Protein AF-A0AB37H6Y5-F1 (afdb_monomer_lite)

Foldseek 3Di:
DVPADLVRLLVVLVVCVVVVHDPVVNVVSVVVCVVVVHDSPD

Sequence (42 aa):
MKIMSNEMLVAAYRDAEKKGQDREWIKILKNELLKRGLTPYK

pLDDT: mean 90.41, std 8.98, range [60.41, 95.75]

Organism: NCBI:txid46224

InterPro domains:
  IPR015064 Sporulation inhibitor A [PF08970] (1-39)
  IPR036916 Sporulation inhibitor A superfamily [G3DSA:1.10.287.1100] (4-36)
  IPR036916 Sporulation inhibitor A superfamily [SSF100985] (1-39)

Secondary structure (DSSP, 8-state):
-TT--HHHHHHHHHHHHHTT--HHHHHHHHHHHHHTT--S--

Radius of gyration: 9.36 Å; chains: 1; bounding box: 21×22×22 Å

Structure (mmCIF, N/CA/C/O backbone):
data_AF-A0AB37H6Y5-F1
#
_entry.id   AF-A0AB37H6Y5-F1
#
loop_
_atom_site.group_PDB
_atom_site.id
_atom_site.type_symbol
_atom_site.label_atom_id
_atom_site.label_alt_id
_atom_site.label_comp_id
_atom_site.label_asym_id
_atom_site.label_entity_id
_atom_site.label_seq_id
_atom_site.pdbx_PDB_ins_code
_atom_site.Cartn_x
_atom_site.Cartn_y
_atom_site.Cartn_z
_atom_site.occupancy
_atom_site.B_iso_or_equiv
_atom_site.auth_seq_id
_atom_site.auth_comp_id
_atom_site.auth_asym_id
_atom_site.auth_atom_id
_atom_site.pdbx_PDB_model_num
ATOM 1 N N . MET A 1 1 ? 8.162 9.944 -2.771 1.00 61.12 1 MET A N 1
ATOM 2 C CA . MET A 1 1 ? 8.393 8.484 -2.613 1.00 61.12 1 MET A CA 1
ATOM 3 C C . MET A 1 1 ? 9.555 7.915 -3.446 1.00 61.12 1 MET A C 1
ATOM 5 O O . MET A 1 1 ? 9.683 6.698 -3.502 1.00 61.12 1 MET A O 1
ATOM 9 N N . LYS A 1 2 ? 10.450 8.722 -4.049 1.00 60.41 2 LYS A N 1
ATOM 10 C CA . LYS A 1 2 ? 11.565 8.213 -4.887 1.00 60.41 2 LYS A CA 1
ATOM 11 C C . LYS A 1 2 ? 12.567 7.295 -4.154 1.00 60.41 2 LYS A C 1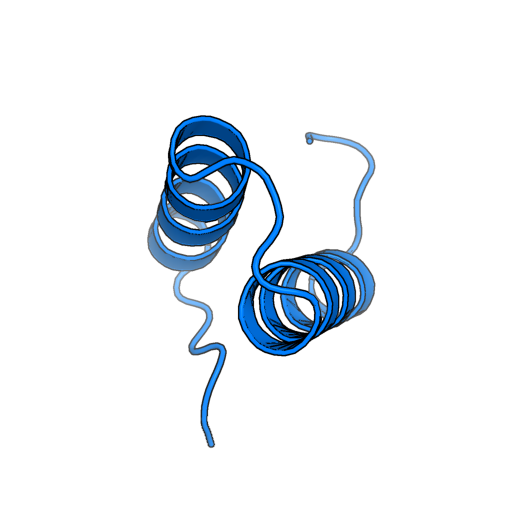
ATOM 13 O O . LYS A 1 2 ? 13.316 6.599 -4.816 1.00 60.41 2 LYS A O 1
ATOM 18 N N . ILE A 1 3 ? 12.547 7.279 -2.818 1.00 79.44 3 ILE A N 1
ATOM 19 C CA . ILE A 1 3 ? 13.441 6.473 -1.966 1.00 79.44 3 ILE A CA 1
ATOM 20 C C . ILE A 1 3 ? 12.772 5.161 -1.505 1.00 79.44 3 ILE A C 1
ATOM 22 O O . ILE A 1 3 ? 13.450 4.207 -1.147 1.00 79.44 3 ILE A O 1
ATOM 26 N N . MET A 1 4 ? 11.436 5.080 -1.518 1.00 85.75 4 MET A N 1
ATOM 27 C CA . MET A 1 4 ? 10.718 3.924 -0.975 1.00 85.75 4 MET A CA 1
ATOM 28 C C . MET A 1 4 ? 10.787 2.749 -1.958 1.00 85.75 4 MET A C 1
ATOM 30 O O . MET A 1 4 ? 10.394 2.910 -3.120 1.00 85.75 4 MET A O 1
ATOM 34 N N . SER A 1 5 ? 11.264 1.584 -1.504 1.00 93.69 5 SER A N 1
ATOM 35 C CA . SER A 1 5 ? 11.249 0.354 -2.306 1.00 93.69 5 SER A CA 1
ATOM 36 C C . SER A 1 5 ? 9.813 -0.089 -2.604 1.00 93.69 5 SER A C 1
ATOM 38 O O . SER A 1 5 ? 8.863 0.344 -1.946 1.00 93.69 5 SER A O 1
ATOM 40 N N . ASN A 1 6 ? 9.638 -0.955 -3.603 1.00 93.69 6 ASN A N 1
ATOM 41 C CA . ASN A 1 6 ? 8.317 -1.473 -3.969 1.00 93.69 6 ASN A CA 1
ATOM 42 C C . ASN A 1 6 ? 7.661 -2.233 -2.806 1.00 93.69 6 ASN A C 1
ATOM 44 O O . ASN A 1 6 ? 6.477 -2.044 -2.544 1.00 93.69 6 ASN A O 1
ATOM 48 N N . GLU A 1 7 ? 8.439 -3.027 -2.068 1.00 93.12 7 GLU A N 1
ATOM 49 C CA . GLU A 1 7 ? 7.958 -3.770 -0.899 1.00 93.12 7 GLU A CA 1
ATOM 50 C C . GLU A 1 7 ? 7.520 -2.834 0.229 1.00 93.12 7 GLU A C 1
ATOM 52 O O . GLU A 1 7 ? 6.429 -2.989 0.778 1.00 93.12 7 GLU A O 1
ATOM 57 N N . MET A 1 8 ? 8.324 -1.807 0.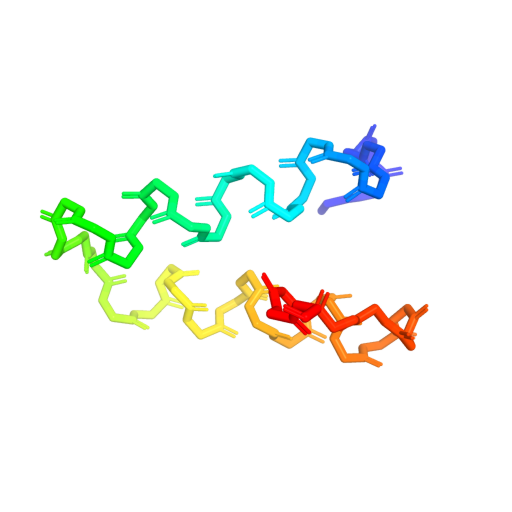525 1.00 94.38 8 MET A N 1
ATOM 58 C CA . MET A 1 8 ? 7.976 -0.799 1.526 1.00 94.38 8 MET A CA 1
ATOM 59 C C . MET A 1 8 ? 6.725 -0.011 1.134 1.00 94.38 8 MET A C 1
ATOM 61 O O . MET A 1 8 ? 5.900 0.289 1.992 1.00 94.38 8 MET A O 1
ATOM 65 N N . LEU A 1 9 ? 6.556 0.295 -0.155 1.00 94.88 9 LEU A N 1
ATOM 66 C CA . LEU A 1 9 ? 5.389 1.018 -0.654 1.00 94.88 9 LEU A CA 1
ATOM 67 C C . LEU A 1 9 ? 4.099 0.202 -0.499 1.00 94.88 9 LEU A C 1
ATOM 69 O O . LEU A 1 9 ? 3.084 0.734 -0.050 1.00 94.88 9 LEU A O 1
ATOM 73 N N . VAL A 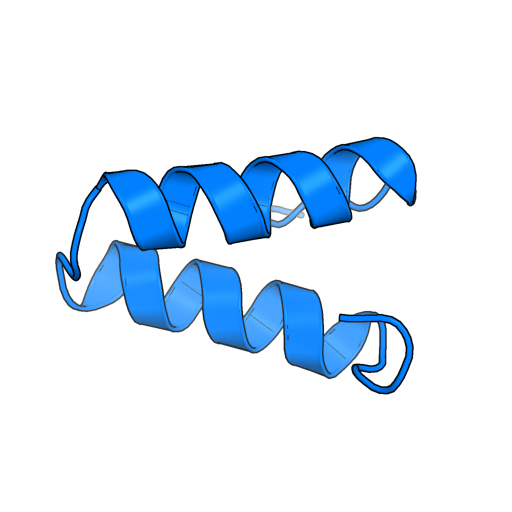1 10 ? 4.146 -1.096 -0.812 1.00 94.88 10 VAL A N 1
ATOM 74 C CA . VAL A 1 10 ? 3.011 -2.010 -0.608 1.00 94.88 10 VAL A CA 1
ATOM 75 C C . VAL A 1 10 ? 2.696 -2.166 0.882 1.00 94.88 10 VAL A C 1
ATOM 77 O O . VAL A 1 10 ? 1.527 -2.105 1.266 1.00 94.88 10 VAL A O 1
ATOM 80 N N . ALA A 1 11 ? 3.716 -2.330 1.728 1.00 94.62 11 ALA A N 1
ATOM 81 C CA . ALA A 1 11 ? 3.536 -2.456 3.173 1.00 94.62 11 ALA A CA 1
ATOM 82 C C . ALA A 1 11 ? 2.913 -1.192 3.787 1.00 94.62 11 ALA A C 1
ATOM 84 O O . ALA A 1 11 ? 1.945 -1.295 4.538 1.00 94.62 11 ALA A O 1
ATOM 85 N N . ALA A 1 12 ? 3.412 -0.009 3.417 1.00 94.69 12 ALA A N 1
ATOM 86 C CA . ALA A 1 12 ? 2.886 1.271 3.883 1.00 94.69 12 ALA A CA 1
ATOM 87 C C . ALA A 1 12 ? 1.423 1.482 3.466 1.00 94.69 12 ALA A C 1
ATOM 89 O O . ALA A 1 12 ? 0.615 1.917 4.280 1.00 94.69 12 ALA A O 1
ATOM 90 N N . TYR A 1 13 ? 1.063 1.134 2.226 1.00 95.50 13 TYR A N 1
ATOM 91 C CA . TYR A 1 13 ? -0.321 1.207 1.753 1.00 95.50 13 TYR A CA 1
ATOM 92 C C . TYR A 1 13 ? -1.263 0.299 2.551 1.00 95.50 13 TYR A C 1
ATOM 94 O O . 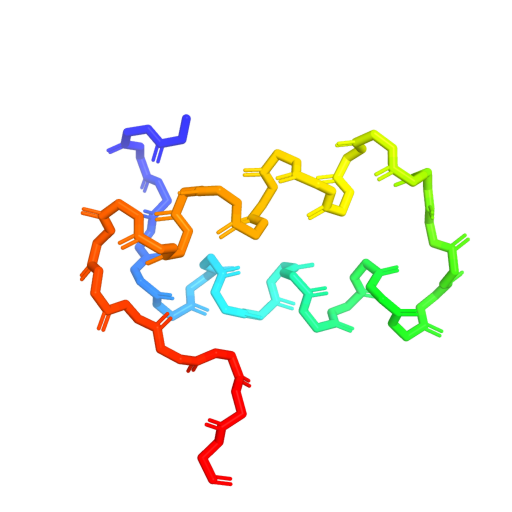TYR A 1 13 ? -2.289 0.764 3.043 1.00 95.50 13 TYR A O 1
ATOM 102 N N . ARG A 1 14 ? -0.889 -0.971 2.743 1.00 94.62 14 ARG A N 1
ATOM 103 C CA . ARG A 1 14 ? -1.696 -1.930 3.515 1.00 94.62 14 ARG A CA 1
ATOM 104 C C . ARG A 1 14 ? -1.854 -1.513 4.974 1.00 94.62 14 ARG A C 1
ATOM 106 O O . ARG A 1 14 ? -2.936 -1.661 5.534 1.00 94.62 14 ARG A O 1
ATOM 113 N N . ASP A 1 15 ? -0.786 -1.015 5.592 1.00 95.75 15 ASP A N 1
ATOM 114 C CA . ASP A 1 15 ? -0.824 -0.536 6.973 1.00 95.75 15 ASP A CA 1
ATOM 115 C C . ASP A 1 15 ? -1.732 0.694 7.112 1.00 95.75 15 ASP A C 1
ATOM 117 O O . ASP A 1 15 ? -2.583 0.728 8.003 1.00 95.75 15 ASP A O 1
ATOM 121 N N . ALA A 1 16 ? -1.618 1.649 6.182 1.00 94.56 16 ALA A N 1
ATOM 122 C CA . ALA A 1 16 ? -2.457 2.841 6.143 1.00 94.56 16 ALA A CA 1
ATOM 123 C C . ALA A 1 16 ? -3.942 2.499 5.956 1.00 94.56 16 ALA A C 1
ATOM 125 O O . ALA A 1 16 ? -4.782 3.023 6.689 1.00 94.56 16 ALA A O 1
ATOM 126 N N . GLU A 1 17 ? -4.272 1.580 5.040 1.00 95.00 17 GLU A N 1
ATOM 127 C CA . GLU A 1 17 ? -5.647 1.095 4.869 1.00 95.00 17 GLU A CA 1
ATOM 128 C C . GLU A 1 17 ? -6.160 0.365 6.113 1.00 95.00 17 GLU A C 1
ATOM 130 O O . GLU A 1 17 ? -7.257 0.661 6.585 1.00 95.00 17 GLU A O 1
ATOM 135 N 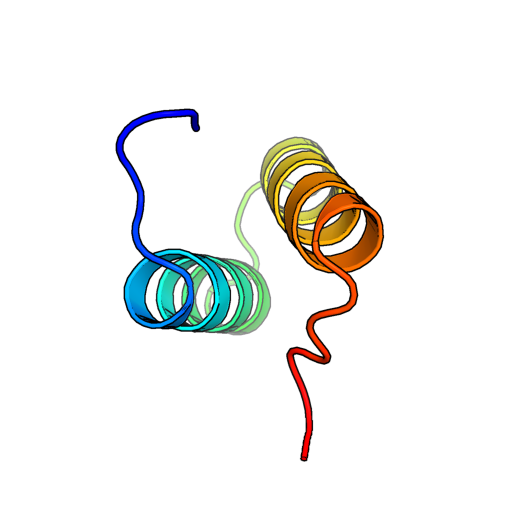N . LYS A 1 18 ? -5.369 -0.549 6.689 1.00 94.94 18 LYS A N 1
ATOM 136 C CA . LYS A 1 18 ? -5.775 -1.337 7.864 1.00 94.94 18 LYS A CA 1
ATOM 137 C C . LYS A 1 18 ? -6.043 -0.464 9.086 1.00 94.94 18 LYS A C 1
ATOM 139 O O . LYS A 1 18 ? -6.961 -0.743 9.853 1.00 94.94 18 LYS A O 1
ATOM 144 N N . LYS A 1 19 ? -5.227 0.568 9.291 1.00 94.06 19 LYS A N 1
ATOM 145 C CA . LYS A 1 19 ? -5.354 1.492 10.424 1.00 94.06 19 LYS A CA 1
ATOM 146 C C . LYS A 1 19 ? -6.402 2.580 10.192 1.00 94.06 19 LYS A C 1
ATOM 148 O O . LYS A 1 19 ? -6.616 3.386 11.091 1.00 94.06 19 LYS A O 1
ATOM 153 N N . GLY A 1 20 ? -7.030 2.624 9.012 1.00 90.50 20 GLY A N 1
ATOM 154 C CA . GLY A 1 20 ? -7.963 3.689 8.654 1.00 90.50 20 GLY A CA 1
ATOM 155 C C . GLY A 1 20 ? -7.304 5.066 8.723 1.00 90.50 20 GLY A C 1
ATOM 156 O O . GLY A 1 20 ? -7.922 6.014 9.204 1.00 90.50 20 GLY A O 1
ATOM 157 N N . GLN A 1 21 ? -6.034 5.158 8.308 1.00 91.06 21 GLN A N 1
ATOM 158 C CA . GLN A 1 21 ? -5.312 6.426 8.271 1.00 91.06 21 GLN A CA 1
ATOM 159 C C . GLN A 1 21 ? -5.969 7.406 7.295 1.00 91.06 21 GLN A C 1
ATOM 161 O O . GLN A 1 21 ? -6.911 7.083 6.567 1.00 91.06 21 GLN A O 1
ATOM 166 N N . ASP A 1 22 ? -5.442 8.625 7.290 1.00 93.50 22 ASP A N 1
ATOM 167 C CA . ASP A 1 22 ? -5.887 9.696 6.418 1.00 93.50 22 ASP A CA 1
ATOM 168 C C . ASP A 1 22 ? -6.124 9.227 4.963 1.00 93.50 22 ASP A C 1
ATOM 170 O O . ASP A 1 22 ? -5.287 8.570 4.332 1.00 93.50 22 ASP A O 1
ATOM 174 N N . ARG A 1 23 ? -7.305 9.565 4.431 1.00 93.31 23 ARG A N 1
ATOM 175 C CA . ARG A 1 23 ? -7.751 9.109 3.106 1.00 93.31 23 ARG A CA 1
ATOM 176 C C . ARG 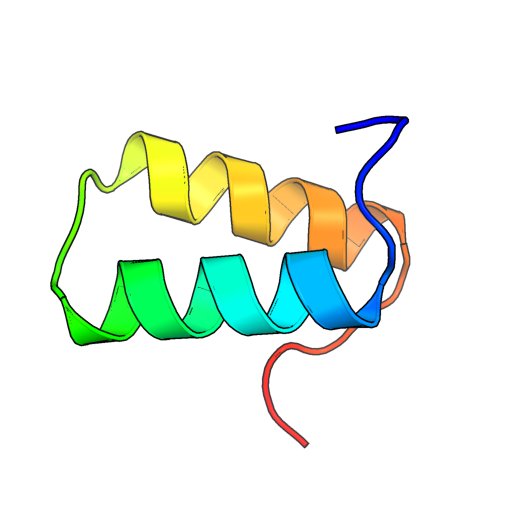A 1 23 ? -6.902 9.686 1.976 1.00 93.31 23 ARG A C 1
ATOM 178 O O . ARG A 1 23 ? -6.747 9.033 0.942 1.00 93.31 23 ARG A O 1
ATOM 185 N N . GLU A 1 24 ? -6.373 10.892 2.144 1.00 94.94 24 GLU A N 1
ATOM 186 C CA . GLU A 1 24 ? -5.479 11.518 1.177 1.00 94.94 24 GLU A CA 1
ATOM 187 C C . GLU A 1 24 ? -4.133 10.793 1.155 1.00 94.94 24 GLU A C 1
ATOM 189 O O . GLU A 1 24 ? -3.631 10.461 0.079 1.00 94.94 24 GLU A O 1
ATOM 194 N N . TRP A 1 25 ? -3.610 10.423 2.325 1.00 93.25 25 TRP A N 1
ATOM 195 C CA . TRP A 1 25 ? -2.392 9.619 2.424 1.00 93.25 25 TRP A CA 1
ATOM 196 C C . TRP A 1 25 ? -2.527 8.252 1.740 1.00 93.25 25 TRP A C 1
ATOM 198 O O . TRP A 1 25 ? -1.680 7.872 0.922 1.00 93.25 25 TRP A O 1
ATOM 208 N N . ILE A 1 26 ? -3.635 7.546 1.984 1.00 95.56 26 ILE A N 1
ATOM 209 C CA . ILE A 1 26 ? -3.950 6.277 1.308 1.00 95.56 26 ILE A CA 1
ATOM 210 C C . ILE A 1 26 ? -4.017 6.479 -0.215 1.00 95.56 26 ILE A C 1
ATOM 212 O O . ILE A 1 26 ? -3.467 5.680 -0.977 1.00 95.56 26 ILE A O 1
ATOM 216 N N . LYS A 1 27 ? -4.642 7.570 -0.681 1.00 95.62 27 LYS A N 1
ATOM 217 C CA . LYS A 1 27 ? -4.746 7.898 -2.112 1.00 95.62 27 LYS A CA 1
ATOM 218 C C . LYS A 1 27 ? -3.378 8.170 -2.743 1.00 95.62 27 LYS A C 1
ATOM 220 O O . LYS A 1 27 ? -3.128 7.712 -3.858 1.00 95.62 27 LYS A O 1
ATOM 225 N N . ILE A 1 28 ? -2.485 8.870 -2.046 1.00 95.00 28 ILE A N 1
ATOM 226 C CA . ILE A 1 28 ? -1.117 9.134 -2.516 1.00 95.00 28 ILE A CA 1
ATOM 227 C C . ILE A 1 28 ? -0.348 7.816 -2.671 1.00 95.00 28 ILE A C 1
ATOM 229 O O . ILE A 1 28 ? 0.229 7.568 -3.731 1.00 95.00 28 ILE A O 1
ATOM 233 N N . LEU A 1 29 ? -0.389 6.945 -1.659 1.00 94.75 29 LEU A N 1
ATOM 234 C CA . LEU A 1 29 ? 0.255 5.629 -1.696 1.00 94.75 29 LEU A CA 1
ATOM 235 C C . LEU A 1 29 ? -0.287 4.761 -2.840 1.00 94.75 29 LEU A C 1
ATOM 237 O O . LEU A 1 29 ? 0.491 4.187 -3.605 1.00 94.75 29 LEU A O 1
ATOM 241 N N . LYS A 1 30 ? -1.613 4.730 -3.015 1.00 94.88 30 LYS A N 1
ATOM 242 C CA . LYS A 1 30 ? -2.270 4.013 -4.115 1.00 94.88 30 LYS A CA 1
ATOM 243 C C . LYS A 1 30 ? -1.808 4.509 -5.481 1.00 94.88 30 LYS A C 1
ATOM 245 O O . LYS A 1 30 ? -1.495 3.704 -6.353 1.00 94.88 30 LYS A O 1
ATOM 250 N N . ASN A 1 31 ? -1.745 5.824 -5.673 1.00 95.12 31 ASN A N 1
ATOM 251 C CA . ASN A 1 31 ? -1.320 6.411 -6.940 1.00 95.12 31 ASN A CA 1
ATOM 252 C C . ASN A 1 31 ? 0.130 6.052 -7.275 1.00 95.12 31 ASN A C 1
ATOM 254 O O . ASN A 1 31 ? 0.437 5.774 -8.433 1.00 95.12 31 ASN A O 1
ATOM 258 N N . GLU A 1 32 ? 1.017 6.020 -6.280 1.00 94.12 32 GLU A N 1
ATOM 259 C CA . GLU A 1 32 ? 2.406 5.624 -6.511 1.00 94.12 32 GLU A CA 1
ATOM 260 C C . GLU A 1 32 ? 2.576 4.122 -6.759 1.00 94.12 32 GLU A C 1
ATOM 262 O O . GLU A 1 32 ? 3.433 3.743 -7.557 1.00 94.12 32 GLU A O 1
ATOM 267 N N . LEU A 1 33 ? 1.738 3.264 -6.167 1.00 94.19 33 LEU A N 1
ATOM 268 C CA . LEU A 1 33 ? 1.680 1.844 -6.535 1.00 94.19 33 LEU A CA 1
ATOM 269 C C . LEU A 1 33 ? 1.271 1.669 -8.002 1.00 94.19 33 LEU A C 1
ATOM 271 O O . LEU A 1 33 ? 1.955 0.972 -8.752 1.00 94.19 33 LEU A O 1
ATOM 275 N N . LEU A 1 34 ? 0.207 2.359 -8.428 1.00 93.62 34 LEU A N 1
ATOM 276 C CA . LEU A 1 34 ? -0.303 2.294 -9.800 1.00 93.62 34 LEU A CA 1
ATOM 277 C C . LEU A 1 34 ? 0.719 2.801 -10.824 1.00 93.62 34 LEU A C 1
ATOM 279 O O . LEU A 1 34 ? 0.939 2.142 -11.837 1.00 93.62 34 LEU A O 1
ATOM 283 N N . LYS A 1 35 ? 1.409 3.915 -10.542 1.00 94.12 35 LYS A N 1
ATOM 284 C CA . LYS A 1 35 ? 2.487 4.436 -11.406 1.00 94.12 35 LYS A CA 1
ATOM 285 C C . LYS A 1 35 ? 3.636 3.445 -11.601 1.00 94.12 35 LYS A C 1
ATOM 287 O O . LYS A 1 35 ? 4.333 3.519 -12.607 1.00 94.12 35 LYS A O 1
ATOM 292 N N . ARG A 1 36 ? 3.846 2.538 -10.644 1.00 92.44 36 ARG A N 1
ATOM 293 C CA . ARG A 1 36 ? 4.884 1.498 -10.693 1.00 92.44 36 ARG A CA 1
ATOM 294 C C . ARG A 1 36 ? 4.369 0.146 -11.192 1.00 92.44 36 ARG A C 1
ATOM 296 O O . ARG A 1 36 ? 5.141 -0.806 -11.214 1.00 92.44 36 ARG A O 1
ATOM 303 N N . GLY A 1 37 ? 3.089 0.044 -11.558 1.00 92.69 37 GLY A N 1
ATOM 304 C CA . GLY A 1 37 ? 2.468 -1.217 -11.975 1.00 92.69 37 GLY A CA 1
ATOM 305 C C . GLY A 1 37 ? 2.360 -2.255 -10.852 1.00 92.69 37 GLY A C 1
ATOM 306 O O . GLY A 1 37 ? 2.330 -3.450 -11.126 1.00 92.69 37 GLY A O 1
ATOM 307 N N . LEU A 1 38 ? 2.339 -1.821 -9.588 1.00 92.00 38 LEU A N 1
ATOM 308 C CA . LEU A 1 38 ? 2.281 -2.705 -8.425 1.00 92.00 38 LEU A CA 1
ATOM 309 C C . LEU A 1 38 ? 0.837 -2.902 -7.966 1.00 92.00 38 LEU A C 1
ATOM 311 O O . LEU A 1 38 ? 0.090 -1.933 -7.809 1.00 92.00 38 LEU A O 1
ATOM 315 N N . THR A 1 39 ? 0.464 -4.146 -7.666 1.00 86.94 39 THR A N 1
ATOM 316 C CA . THR A 1 39 ? -0.813 -4.457 -7.023 1.00 86.94 39 THR A CA 1
ATOM 317 C C . THR A 1 39 ? -0.613 -4.634 -5.514 1.00 86.94 39 THR A C 1
ATOM 319 O O . THR A 1 39 ? 0.198 -5.456 -5.081 1.00 86.94 39 THR A O 1
ATOM 322 N N . PRO A 1 40 ? -1.339 -3.880 -4.668 1.00 81.69 40 PRO A N 1
ATOM 323 C CA . PRO A 1 40 ? -1.254 -4.054 -3.221 1.00 81.69 40 PRO A CA 1
ATOM 324 C C . PRO A 1 40 ? -1.917 -5.342 -2.739 1.00 81.69 40 PRO A C 1
ATOM 326 O O . PRO A 1 40 ? -1.678 -5.758 -1.611 1.00 81.69 40 PRO A O 1
ATOM 329 N N . TYR A 1 41 ? -2.709 -5.995 -3.582 1.00 80.69 41 TYR A N 1
ATOM 330 C CA . TYR A 1 41 ? -3.371 -7.262 -3.314 1.00 80.69 41 TYR A CA 1
ATOM 331 C C . TYR A 1 41 ? -2.899 -8.255 -4.371 1.00 80.69 41 TYR A C 1
ATOM 333 O O . TYR A 1 41 ? -2.886 -7.933 -5.562 1.00 80.69 41 TYR A O 1
ATOM 341 N N . LYS A 1 42 ? -2.418 -9.404 -3.910 1.00 62.28 42 LYS A N 1
ATOM 342 C CA . LYS A 1 42 ? -2.079 -10.549 -4.746 1.00 62.28 42 LYS A CA 1
ATOM 343 C C . LYS A 1 42 ? -3.093 -11.635 -4.441 1.00 62.28 42 LYS A C 1
ATOM 345 O O . LYS A 1 42 ? -3.481 -11.701 -3.251 1.00 62.28 42 LYS A O 1
#